Protein AF-A0A833E895-F1 (afdb_monomer_lite)

Sequence (70 aa):
MKIITCAVCGIPLRPEEAKKCSECGHIVCREHVRFHRNRWLCTTCLRKKLYKEAGSKEHEDVLDLAVIQF

Foldseek 3Di:
DDFQAAPPPRHTDDPVQWDAAPPPRGTHGPVQWDQDPNTIHGPVVVVVVVCVVVVVDDDDDDPDDPPPDD

Structure (mmCIF, N/CA/C/O backbone):
data_AF-A0A833E895-F1
#
_entry.id   AF-A0A833E895-F1
#
loop_
_atom_site.group_PDB
_atom_site.id
_atom_site.type_symbol
_atom_site.label_atom_id
_atom_site.label_alt_id
_atom_site.label_comp_id
_atom_site.label_asym_id
_atom_site.label_entity_id
_atom_site.label_seq_id
_atom_site.pdbx_PDB_ins_code
_atom_site.Cartn_x
_atom_site.Cartn_y
_atom_site.Cartn_z
_atom_site.occupancy
_atom_site.B_iso_or_equiv
_atom_site.auth_seq_id
_atom_site.auth_comp_id
_atom_site.auth_asym_id
_atom_site.auth_atom_id
_atom_site.pdbx_PDB_model_num
ATOM 1 N N . MET A 1 1 ? 9.243 -13.282 -14.228 1.00 55.41 1 MET A N 1
ATOM 2 C CA . MET A 1 1 ? 9.371 -12.440 -13.014 1.00 55.41 1 MET A CA 1
ATOM 3 C C . MET A 1 1 ? 8.162 -11.516 -12.952 1.00 55.41 1 MET A C 1
ATOM 5 O O . MET A 1 1 ? 7.865 -10.896 -13.964 1.00 55.41 1 MET A O 1
ATOM 9 N N . LYS A 1 2 ? 7.414 -11.463 -11.840 1.00 66.56 2 LYS A N 1
ATOM 10 C CA . LYS A 1 2 ? 6.294 -10.513 -11.704 1.00 66.56 2 LYS A CA 1
ATOM 11 C C . LYS A 1 2 ? 6.875 -9.138 -11.366 1.00 66.56 2 LYS A C 1
ATOM 13 O O . LYS A 1 2 ? 7.469 -8.984 -10.305 1.00 66.56 2 LYS A O 1
ATOM 18 N N . ILE A 1 3 ? 6.750 -8.181 -12.282 1.00 76.94 3 ILE A N 1
ATOM 19 C CA . ILE A 1 3 ? 7.163 -6.794 -12.048 1.00 76.94 3 ILE A CA 1
ATOM 20 C C . ILE A 1 3 ? 6.123 -6.163 -11.123 1.00 76.94 3 ILE A C 1
ATOM 22 O O . ILE A 1 3 ? 4.928 -6.202 -11.414 1.00 76.94 3 ILE A O 1
ATOM 26 N N . ILE A 1 4 ? 6.570 -5.621 -9.994 1.00 86.38 4 ILE A N 1
ATOM 27 C CA . ILE A 1 4 ? 5.712 -4.873 -9.077 1.00 86.38 4 ILE A CA 1
ATOM 28 C C . ILE A 1 4 ? 5.780 -3.413 -9.502 1.00 86.38 4 ILE A C 1
ATOM 30 O O . ILE A 1 4 ? 6.868 -2.855 -9.584 1.00 86.38 4 ILE A O 1
ATOM 34 N N . THR A 1 5 ? 4.638 -2.790 -9.769 1.00 92.00 5 THR A N 1
ATOM 35 C CA . THR A 1 5 ? 4.560 -1.366 -10.110 1.00 92.00 5 THR A CA 1
ATOM 36 C C . THR A 1 5 ? 3.757 -0.608 -9.067 1.00 92.00 5 THR A C 1
ATOM 38 O O . THR A 1 5 ? 2.875 -1.155 -8.398 1.00 92.00 5 THR A O 1
ATOM 41 N N . CYS A 1 6 ? 4.071 0.674 -8.898 1.00 90.62 6 CYS A N 1
ATOM 42 C CA . CYS A 1 6 ? 3.247 1.550 -8.086 1.00 90.62 6 CYS A CA 1
ATOM 43 C C . CYS A 1 6 ? 1.896 1.769 -8.774 1.00 90.62 6 CYS A C 1
ATOM 45 O O . CYS A 1 6 ? 1.847 2.295 -9.880 1.00 90.62 6 CYS A O 1
ATOM 47 N N . ALA A 1 7 ? 0.795 1.491 -8.078 1.00 89.06 7 ALA A N 1
ATOM 48 C CA . ALA A 1 7 ? -0.552 1.748 -8.591 1.00 89.06 7 ALA A CA 1
ATOM 49 C C . ALA A 1 7 ? -0.889 3.245 -8.784 1.00 89.06 7 ALA A C 1
ATOM 51 O O . ALA A 1 7 ? -1.954 3.557 -9.302 1.00 89.06 7 ALA A O 1
ATOM 52 N N . VAL A 1 8 ? -0.024 4.167 -8.335 1.00 87.12 8 VAL A N 1
ATOM 53 C CA . VAL A 1 8 ? -0.240 5.622 -8.441 1.00 87.12 8 VAL A CA 1
ATOM 54 C C . VAL A 1 8 ? 0.600 6.231 -9.561 1.00 87.12 8 VAL A C 1
ATOM 56 O O . VAL A 1 8 ? 0.045 6.856 -10.453 1.00 87.12 8 VAL A O 1
ATOM 59 N N . CYS A 1 9 ? 1.922 6.038 -9.544 1.00 90.12 9 CYS A N 1
ATOM 60 C CA . CYS A 1 9 ? 2.824 6.615 -10.549 1.00 90.12 9 CYS A CA 1
ATOM 61 C C . CYS A 1 9 ? 3.296 5.626 -1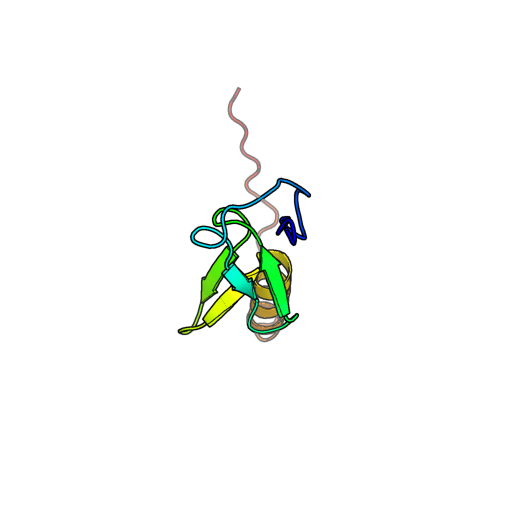1.626 1.00 90.12 9 CYS A C 1
ATOM 63 O O . CYS A 1 9 ? 4.064 6.010 -12.499 1.00 90.12 9 CYS A O 1
ATOM 65 N N . GLY A 1 10 ? 2.895 4.353 -11.568 1.00 89.44 10 GLY A N 1
ATOM 66 C CA . GLY A 1 10 ? 3.242 3.341 -12.574 1.00 89.44 10 GLY A CA 1
ATOM 67 C C . GLY A 1 10 ? 4.702 2.879 -12.567 1.00 89.44 10 GLY A C 1
ATOM 68 O O . GLY A 1 10 ? 5.037 1.939 -13.283 1.00 89.44 10 GLY A O 1
ATOM 69 N N . ILE A 1 11 ? 5.568 3.488 -11.749 1.00 89.25 11 ILE A N 1
ATOM 70 C CA . ILE A 1 11 ? 6.993 3.146 -11.720 1.00 89.25 11 ILE A CA 1
ATOM 71 C C . ILE A 1 11 ? 7.207 1.707 -11.226 1.00 89.25 11 ILE A C 1
ATOM 73 O O . ILE A 1 11 ? 6.510 1.272 -10.298 1.00 89.25 11 ILE A O 1
ATOM 77 N N . PRO A 1 12 ? 8.164 0.965 -11.807 1.00 90.12 12 PRO A N 1
ATOM 78 C CA . PRO A 1 12 ? 8.570 -0.332 -11.290 1.00 90.12 12 PRO A CA 1
ATOM 79 C C . PRO A 1 12 ? 9.240 -0.163 -9.924 1.00 90.12 12 PRO A C 1
ATOM 81 O O . PRO A 1 12 ? 10.079 0.712 -9.727 1.00 90.12 12 PRO A O 1
ATOM 84 N N . LEU A 1 13 ? 8.851 -1.007 -8.976 1.00 87.62 13 LEU A N 1
ATOM 85 C CA . LEU A 1 13 ? 9.330 -1.004 -7.602 1.00 87.62 13 LEU A CA 1
ATOM 86 C C . LEU A 1 13 ? 10.076 -2.292 -7.306 1.00 87.62 13 LEU A C 1
ATOM 88 O O . LEU A 1 13 ? 9.664 -3.382 -7.718 1.00 87.62 13 LEU A O 1
ATOM 92 N N . ARG A 1 14 ? 11.136 -2.175 -6.506 1.00 86.94 14 ARG A N 1
ATOM 93 C CA . ARG A 1 14 ? 11.731 -3.349 -5.876 1.00 86.94 14 ARG A CA 1
ATOM 94 C C . ARG A 1 14 ? 10.765 -3.900 -4.817 1.00 86.94 14 ARG A C 1
ATOM 96 O O . ARG A 1 14 ? 10.076 -3.116 -4.155 1.00 86.94 14 ARG A O 1
ATOM 103 N N . PRO A 1 15 ? 10.710 -5.228 -4.610 1.00 83.19 15 PRO A N 1
ATOM 104 C CA . PRO A 1 15 ? 9.839 -5.839 -3.602 1.00 83.19 15 PRO A CA 1
ATOM 105 C C . PRO A 1 15 ? 10.028 -5.274 -2.185 1.00 83.19 15 PRO A C 1
ATOM 107 O O . PRO A 1 15 ? 9.077 -5.227 -1.413 1.00 83.19 15 PRO A O 1
ATOM 110 N N . GLU A 1 16 ? 11.235 -4.815 -1.856 1.00 85.06 16 GLU A N 1
ATOM 111 C CA . GLU A 1 16 ? 11.585 -4.192 -0.572 1.00 85.06 16 GLU A CA 1
ATOM 112 C C . GLU A 1 16 ? 10.993 -2.777 -0.380 1.00 85.06 16 GLU A C 1
ATOM 114 O O . GLU A 1 16 ? 10.665 -2.378 0.742 1.00 85.06 16 GLU A O 1
ATOM 119 N N . GLU A 1 17 ? 10.792 -2.034 -1.472 1.00 85.25 17 GLU A N 1
ATOM 120 C CA . GLU A 1 17 ? 10.258 -0.662 -1.475 1.00 85.25 17 GLU A CA 1
ATOM 121 C C . GLU A 1 17 ? 8.734 -0.625 -1.638 1.00 85.25 17 GLU A C 1
ATOM 123 O O . GLU A 1 17 ? 8.072 0.355 -1.280 1.00 85.25 17 GLU A O 1
ATOM 128 N N . ALA A 1 18 ? 8.171 -1.705 -2.174 1.00 88.56 18 ALA A N 1
ATOM 129 C CA . ALA A 1 18 ? 6.748 -1.894 -2.356 1.00 88.56 18 ALA A CA 1
ATOM 130 C C . ALA A 1 18 ? 6.028 -2.017 -1.003 1.00 88.56 18 ALA A C 1
ATOM 132 O O . ALA A 1 18 ? 6.266 -2.938 -0.218 1.00 88.56 18 ALA A O 1
ATOM 133 N N . LYS A 1 19 ? 5.084 -1.110 -0.738 1.00 91.19 19 LYS A N 1
ATOM 134 C CA . LYS A 1 19 ? 4.187 -1.199 0.422 1.00 91.19 19 LYS A CA 1
ATOM 135 C C . LYS A 1 19 ? 2.757 -1.437 -0.032 1.00 91.19 19 LYS A C 1
ATOM 137 O O . LYS A 1 19 ? 2.277 -0.823 -0.981 1.00 91.19 19 LYS A O 1
ATOM 142 N N . LYS A 1 20 ? 2.059 -2.322 0.677 1.00 92.56 20 LYS A N 1
ATOM 143 C CA . LYS A 1 20 ? 0.645 -2.613 0.437 1.00 92.56 20 LYS A CA 1
ATOM 144 C C . LYS A 1 20 ? -0.228 -1.682 1.271 1.00 92.56 20 LYS A C 1
ATOM 146 O O . LYS A 1 20 ? -0.074 -1.610 2.490 1.00 92.56 20 LYS A O 1
ATOM 151 N N . CYS A 1 21 ? -1.164 -0.998 0.623 1.00 93.38 21 CYS A N 1
ATOM 152 C CA . CYS A 1 21 ? -2.196 -0.245 1.321 1.00 93.38 21 CYS A CA 1
ATOM 153 C C . CYS A 1 21 ? -3.123 -1.211 2.071 1.00 93.38 21 CYS A C 1
ATOM 155 O O . CYS A 1 21 ? -3.672 -2.136 1.475 1.00 93.38 21 CYS A O 1
ATOM 157 N N . SER A 1 22 ? -3.333 -0.970 3.363 1.00 92.88 22 SER A N 1
ATOM 158 C CA . SER A 1 22 ? -4.182 -1.817 4.213 1.00 92.88 22 SER A CA 1
ATOM 159 C C . SER A 1 22 ? -5.680 -1.679 3.912 1.00 92.88 22 SER A C 1
ATOM 161 O O . SER A 1 22 ? -6.455 -2.516 4.351 1.00 92.88 22 SER A O 1
ATOM 163 N N . GLU A 1 23 ? -6.093 -0.640 3.178 1.00 90.62 23 GLU A N 1
ATOM 164 C CA . GLU A 1 23 ? -7.510 -0.378 2.875 1.00 90.62 23 GLU A CA 1
ATOM 165 C C . GLU A 1 23 ? -7.904 -0.896 1.491 1.00 90.62 23 GLU A C 1
ATOM 167 O O . GLU A 1 23 ? -8.848 -1.663 1.370 1.00 90.62 23 GLU A O 1
ATOM 172 N N . CYS A 1 24 ? -7.182 -0.499 0.439 1.00 91.00 24 CYS A N 1
ATOM 173 C CA . CYS A 1 24 ? -7.504 -0.899 -0.936 1.00 91.00 24 CYS A CA 1
ATOM 174 C C . CYS A 1 24 ? -6.680 -2.087 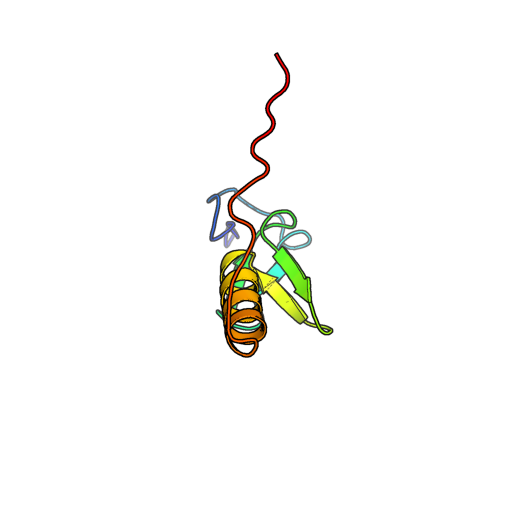-1.446 1.00 91.00 24 CYS A C 1
ATOM 176 O O . CYS A 1 24 ? -6.927 -2.576 -2.541 1.00 91.00 24 CYS A O 1
ATOM 178 N N . GLY A 1 25 ? -5.666 -2.535 -0.700 1.00 91.38 25 GLY A N 1
ATOM 179 C CA . GLY A 1 25 ? -4.814 -3.657 -1.093 1.00 91.38 25 GLY A CA 1
ATOM 180 C C . GLY A 1 25 ? -3.825 -3.370 -2.228 1.00 91.38 25 GLY A C 1
ATOM 181 O O . GLY A 1 25 ? -3.017 -4.245 -2.535 1.00 91.38 25 GLY A O 1
ATOM 182 N N . HIS A 1 26 ? -3.841 -2.173 -2.824 1.00 91.50 26 HIS A N 1
ATOM 183 C CA . HIS A 1 26 ? -2.903 -1.791 -3.878 1.00 91.50 26 HIS A CA 1
ATOM 184 C C . HIS A 1 26 ? -1.467 -1.664 -3.369 1.00 91.50 26 HIS A C 1
ATOM 186 O O . HIS A 1 26 ?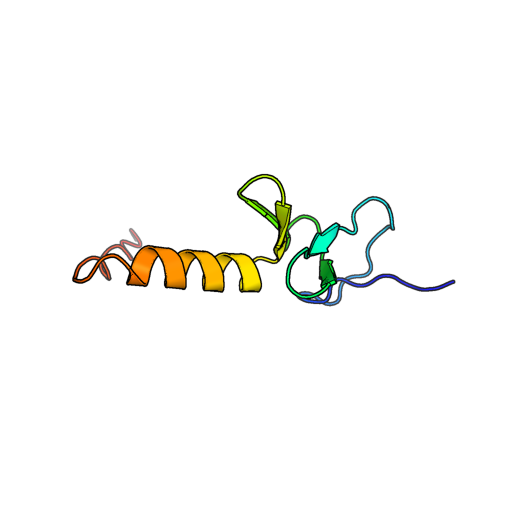 -1.223 -1.242 -2.233 1.00 91.50 26 HIS A O 1
ATOM 192 N N . ILE A 1 27 ? -0.522 -1.985 -4.252 1.00 92.56 27 ILE A N 1
ATOM 193 C CA . ILE A 1 27 ? 0.903 -1.784 -4.018 1.00 92.56 27 ILE A CA 1
ATOM 194 C C . ILE A 1 27 ? 1.296 -0.378 -4.458 1.00 92.56 27 ILE A C 1
ATOM 196 O O . ILE A 1 27 ? 0.981 0.069 -5.560 1.00 92.56 27 ILE A O 1
ATOM 200 N N . VAL A 1 28 ? 1.980 0.333 -3.574 1.00 93.19 28 VAL A N 1
ATOM 201 C CA . VAL A 1 28 ? 2.411 1.710 -3.781 1.00 93.19 28 VAL A CA 1
ATOM 202 C C . VAL A 1 28 ? 3.868 1.884 -3.374 1.00 93.19 28 VAL A C 1
ATOM 204 O O . VAL A 1 28 ? 4.396 1.128 -2.556 1.00 93.19 28 VAL A O 1
ATOM 207 N N . CYS A 1 29 ? 4.519 2.878 -3.974 1.00 92.81 29 CYS A N 1
ATOM 208 C CA . CYS A 1 29 ? 5.882 3.249 -3.627 1.00 92.81 29 CYS A CA 1
ATOM 209 C C . CYS A 1 29 ? 5.926 3.968 -2.273 1.00 92.81 29 CYS A C 1
ATOM 211 O O . CYS A 1 29 ? 4.897 4.410 -1.749 1.00 92.81 29 CYS A O 1
ATOM 213 N N . ARG A 1 30 ? 7.134 4.136 -1.727 1.00 89.06 30 ARG A N 1
ATOM 214 C CA . ARG A 1 30 ? 7.369 4.838 -0.457 1.00 89.06 30 ARG A CA 1
ATOM 215 C C . ARG A 1 30 ? 6.828 6.275 -0.448 1.00 89.06 30 ARG A C 1
ATOM 217 O O . ARG A 1 30 ? 6.404 6.759 0.596 1.00 89.06 30 ARG A O 1
ATOM 224 N N . GLU A 1 31 ? 6.800 6.944 -1.597 1.00 90.38 31 GLU A N 1
ATOM 225 C CA . GLU A 1 31 ? 6.276 8.309 -1.705 1.00 90.38 31 GLU A CA 1
ATOM 226 C C . GLU A 1 31 ? 4.748 8.359 -1.636 1.00 90.38 31 GLU A C 1
ATOM 228 O O . GLU A 1 31 ? 4.187 9.232 -0.972 1.00 90.38 31 GLU A O 1
ATOM 233 N N . HIS A 1 32 ? 4.078 7.385 -2.254 1.00 91.94 32 HIS A N 1
ATOM 234 C CA . HIS A 1 32 ? 2.618 7.292 -2.321 1.00 91.94 32 HIS A CA 1
ATOM 235 C C . HIS A 1 32 ? 1.998 6.490 -1.173 1.00 91.94 32 HIS A C 1
ATOM 237 O O . HIS A 1 32 ? 0.787 6.249 -1.170 1.00 91.94 32 HIS A O 1
ATOM 243 N N . VAL A 1 33 ? 2.802 6.107 -0.181 1.00 92.81 33 VAL A N 1
ATOM 244 C CA . VAL A 1 33 ? 2.357 5.467 1.054 1.00 92.81 33 VAL A CA 1
ATOM 245 C C . VAL A 1 33 ? 2.663 6.356 2.258 1.00 92.81 33 VAL A C 1
ATOM 247 O O . VAL A 1 33 ? 3.657 7.083 2.310 1.00 92.81 33 VAL A O 1
ATOM 250 N N . ARG A 1 34 ? 1.785 6.314 3.253 1.00 93.38 34 ARG A N 1
ATOM 251 C CA . ARG A 1 34 ? 1.936 6.996 4.536 1.00 93.38 34 ARG A CA 1
ATOM 252 C C . ARG A 1 34 ? 1.535 6.050 5.656 1.00 93.38 34 ARG A C 1
ATOM 254 O O . ARG A 1 34 ? 0.634 5.227 5.495 1.00 93.38 34 ARG A O 1
ATOM 261 N N . PHE A 1 35 ? 2.222 6.161 6.784 1.00 91.50 35 PHE A N 1
ATOM 262 C CA . PHE A 1 35 ? 1.891 5.404 7.981 1.00 91.50 35 PHE A CA 1
ATOM 263 C C . PHE A 1 35 ? 0.901 6.211 8.819 1.00 91.50 35 PHE A C 1
ATOM 265 O O . PHE A 1 35 ? 1.191 7.342 9.197 1.00 91.50 35 PHE A O 1
ATOM 272 N N . HIS A 1 36 ? -0.280 5.654 9.075 1.00 87.12 36 HIS A N 1
ATOM 273 C CA . HIS A 1 36 ? -1.337 6.309 9.840 1.00 87.12 36 HIS A CA 1
ATOM 274 C C . HIS A 1 36 ? -2.022 5.293 10.751 1.00 87.12 36 HIS A C 1
ATOM 276 O O . HIS A 1 36 ? -2.455 4.239 10.282 1.00 87.12 36 HIS A O 1
ATOM 282 N N . ARG A 1 37 ? -2.130 5.602 12.052 1.00 87.31 37 ARG A N 1
ATOM 283 C CA . ARG A 1 37 ? -2.752 4.731 13.072 1.00 87.31 37 ARG A CA 1
ATOM 284 C C . ARG A 1 37 ? -2.292 3.271 12.986 1.00 87.31 37 ARG A C 1
ATOM 286 O O . ARG A 1 37 ? -3.100 2.349 12.900 1.00 87.31 37 ARG A O 1
ATOM 293 N N . ASN A 1 38 ? -0.977 3.075 12.972 1.00 89.62 38 ASN A N 1
ATOM 294 C CA . ASN A 1 38 ? -0.344 1.759 12.904 1.00 89.62 38 ASN A CA 1
ATOM 295 C C . ASN A 1 38 ? -0.622 0.953 11.612 1.00 89.62 38 ASN A C 1
ATOM 297 O O . ASN A 1 38 ? -0.481 -0.268 11.594 1.00 89.62 38 ASN A O 1
ATOM 301 N N . ARG A 1 39 ? -1.047 1.610 10.523 1.00 92.62 39 ARG A N 1
ATOM 302 C CA . ARG A 1 39 ? -1.320 0.976 9.223 1.00 92.62 39 ARG A CA 1
ATOM 303 C C . ARG A 1 39 ? -0.682 1.759 8.080 1.00 92.62 39 ARG A C 1
ATOM 305 O O . ARG A 1 39 ? -0.634 2.988 8.103 1.00 92.62 39 ARG A O 1
ATOM 312 N N . TRP A 1 40 ? -0.235 1.050 7.044 1.00 92.81 40 TRP A N 1
ATOM 313 C CA . TRP A 1 40 ? 0.236 1.663 5.799 1.00 92.81 40 TRP A CA 1
ATOM 314 C C . TRP A 1 40 ? -0.945 1.945 4.879 1.00 92.81 40 TRP A C 1
ATOM 316 O O . TRP A 1 40 ? -1.663 1.025 4.483 1.00 92.81 40 TRP A O 1
ATOM 326 N N . LEU A 1 41 ? -1.139 3.212 4.531 1.00 93.06 41 LEU A N 1
ATOM 327 C CA . LEU A 1 41 ? -2.208 3.681 3.660 1.00 93.06 41 LEU A CA 1
ATOM 328 C C . LEU A 1 41 ? -1.614 4.370 2.440 1.00 93.06 41 LEU A C 1
ATOM 330 O O . LEU A 1 41 ? -0.649 5.122 2.561 1.00 93.06 41 LEU A O 1
ATOM 334 N N . CYS A 1 42 ? -2.205 4.159 1.265 1.00 93.44 42 CYS A N 1
ATOM 335 C CA . CYS A 1 42 ? -1.881 5.014 0.132 1.00 93.44 42 CYS A CA 1
ATOM 336 C C . CYS A 1 42 ? -2.403 6.435 0.380 1.00 93.44 42 CYS A C 1
ATOM 338 O O . CYS A 1 42 ? -3.385 6.630 1.103 1.00 93.44 42 CYS A O 1
ATOM 340 N N . THR A 1 43 ? -1.766 7.427 -0.236 1.00 90.31 43 THR A N 1
ATOM 341 C CA . THR A 1 43 ? -2.133 8.848 -0.109 1.00 90.31 43 THR A CA 1
ATOM 342 C C . THR A 1 43 ? -3.617 9.099 -0.387 1.00 90.31 43 THR A C 1
ATOM 344 O O . THR A 1 43 ? -4.254 9.856 0.342 1.00 90.31 43 THR A O 1
ATOM 347 N N . THR A 1 44 ? -4.204 8.409 -1.367 1.00 89.31 44 THR A N 1
ATOM 348 C CA . THR A 1 44 ? -5.632 8.513 -1.705 1.00 89.31 44 THR A CA 1
ATOM 349 C C . THR A 1 44 ? -6.544 8.004 -0.586 1.00 89.31 44 THR A C 1
ATOM 351 O O . THR A 1 44 ? -7.491 8.690 -0.201 1.00 89.31 44 THR A O 1
ATOM 354 N N . CYS A 1 45 ? -6.272 6.816 -0.035 1.00 91.31 45 CYS A N 1
ATOM 355 C CA . CYS A 1 45 ? -7.055 6.261 1.075 1.00 91.31 45 CYS A CA 1
ATOM 356 C C . CYS A 1 45 ? -6.871 7.077 2.356 1.00 91.31 45 CYS A C 1
ATOM 358 O O . CYS A 1 45 ? -7.839 7.289 3.084 1.00 91.31 45 CYS A O 1
ATOM 360 N N . LEU A 1 46 ? -5.652 7.564 2.609 1.00 90.00 46 LEU A N 1
ATOM 361 C CA . LEU A 1 46 ? -5.379 8.444 3.737 1.00 90.00 46 LEU A CA 1
ATOM 362 C C . LEU A 1 46 ? -6.185 9.739 3.621 1.00 90.00 46 LEU A C 1
ATOM 364 O O . LEU A 1 46 ? -6.884 10.077 4.566 1.00 90.00 46 LEU A O 1
ATOM 368 N N . ARG A 1 47 ? -6.166 10.413 2.461 1.00 89.62 47 ARG A N 1
ATOM 369 C CA . ARG A 1 47 ? -6.987 11.612 2.229 1.00 89.62 47 ARG A CA 1
ATOM 370 C C . ARG A 1 47 ? -8.460 11.333 2.504 1.00 89.62 47 ARG A C 1
ATOM 372 O O . ARG A 1 47 ? -9.059 12.060 3.280 1.00 89.62 47 ARG A O 1
ATOM 379 N N . LYS A 1 48 ? -9.031 10.252 1.957 1.00 89.00 48 LYS A N 1
ATOM 380 C CA . LYS A 1 48 ? -10.435 9.882 2.222 1.00 89.00 48 LYS A CA 1
ATOM 381 C C . LYS A 1 48 ? -10.732 9.696 3.715 1.00 89.00 48 LYS A C 1
ATOM 383 O O . LYS A 1 48 ? -11.788 10.125 4.168 1.00 89.00 48 LYS A O 1
ATOM 388 N N . LYS A 1 49 ? -9.818 9.083 4.479 1.00 86.25 49 LYS A N 1
ATOM 389 C CA . LYS A 1 49 ? -9.968 8.970 5.939 1.00 86.25 49 LYS A CA 1
ATOM 390 C C . LYS A 1 49 ? -9.897 10.327 6.620 1.00 86.25 49 LYS A C 1
ATOM 392 O O . LYS A 1 49 ? -10.810 10.650 7.364 1.00 86.25 49 LYS A O 1
ATOM 397 N N . LEU A 1 50 ? -8.885 11.131 6.303 1.00 86.06 50 LEU A N 1
ATOM 398 C CA . LEU A 1 50 ? -8.734 12.468 6.870 1.00 86.06 50 L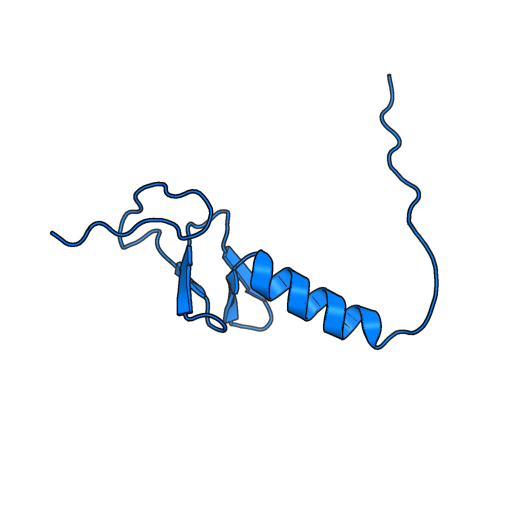EU A CA 1
ATOM 399 C C . LEU A 1 50 ? -9.949 13.349 6.569 1.00 86.06 50 LEU A C 1
ATOM 401 O O . LEU A 1 50 ? -10.421 14.012 7.475 1.00 86.06 50 LEU A O 1
ATOM 405 N N . TYR A 1 51 ? -10.517 13.297 5.360 1.00 83.56 51 TYR A N 1
ATOM 406 C CA . TYR A 1 51 ? -11.761 14.004 5.033 1.00 83.56 51 TYR A CA 1
ATOM 407 C C . TYR A 1 51 ? -12.960 13.492 5.831 1.00 83.56 51 TYR A C 1
ATOM 409 O O . TYR A 1 51 ? -13.777 14.292 6.263 1.00 83.56 51 TYR A O 1
ATOM 417 N N . LYS A 1 52 ? -13.079 12.179 6.053 1.00 82.62 52 LYS A N 1
ATOM 418 C CA . LYS A 1 52 ? -14.166 11.617 6.869 1.00 82.62 52 LYS A CA 1
ATOM 419 C C . LYS A 1 52 ? -14.043 12.020 8.343 1.00 82.62 52 LYS A C 1
ATOM 421 O O . LYS A 1 52 ? -15.046 12.266 9.003 1.00 82.62 52 LYS A O 1
ATOM 426 N N . GLU A 1 53 ? -12.816 12.076 8.849 1.00 78.19 53 GLU A N 1
ATOM 427 C CA . GLU A 1 53 ? -12.515 12.488 10.221 1.00 78.19 53 GLU A CA 1
ATOM 428 C C . GLU A 1 53 ? -12.654 14.003 10.406 1.00 78.19 53 GLU A C 1
ATOM 430 O O . GLU A 1 53 ? -13.216 14.444 11.404 1.00 78.19 53 GLU A O 1
ATOM 435 N N . ALA A 1 54 ? -12.211 14.793 9.426 1.00 70.06 54 ALA A N 1
ATOM 436 C CA . ALA A 1 54 ? -12.378 16.242 9.396 1.00 70.06 54 ALA A CA 1
ATOM 437 C C . ALA A 1 54 ? -13.847 16.636 9.204 1.00 70.06 54 ALA A C 1
ATOM 439 O O . ALA A 1 54 ? -14.321 17.524 9.890 1.00 70.06 54 ALA A O 1
ATOM 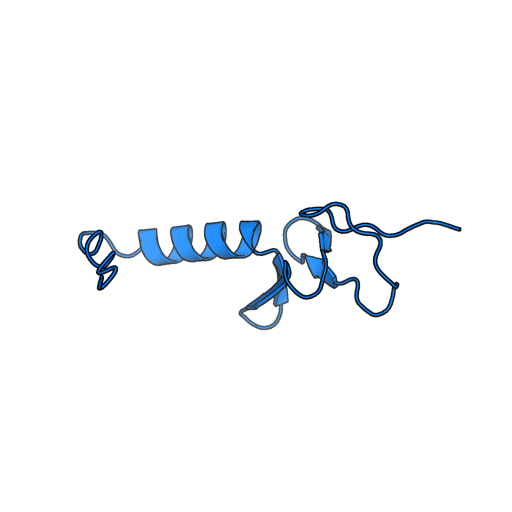440 N N . GLY A 1 55 ? -14.594 15.921 8.359 1.00 55.81 55 GLY A N 1
ATOM 441 C CA . GLY A 1 55 ? -16.023 16.141 8.119 1.00 55.81 55 GLY A CA 1
ATOM 442 C C . GLY A 1 55 ? -16.941 15.699 9.264 1.00 55.81 55 GLY A C 1
ATOM 443 O O . GLY A 1 55 ? -18.149 15.857 9.156 1.00 55.81 55 GLY A O 1
ATOM 444 N N . SER A 1 56 ? -16.389 15.141 10.350 1.00 54.88 56 SER A N 1
ATOM 445 C CA . SER A 1 56 ? -17.107 14.980 11.627 1.00 54.88 56 SER A CA 1
ATOM 446 C C . SER A 1 56 ? -16.911 16.181 12.567 1.00 54.88 56 SER A C 1
ATOM 448 O O . SER A 1 56 ? -17.453 16.185 13.669 1.00 54.88 56 SER A O 1
ATOM 450 N N . LYS A 1 57 ? -16.144 17.197 12.149 1.00 49.91 57 LYS A N 1
ATOM 451 C CA . LYS A 1 57 ? -16.224 18.556 12.682 1.00 49.91 57 LYS A CA 1
ATOM 452 C C . LYS A 1 57 ? -16.969 19.391 11.653 1.00 49.91 57 LYS A C 1
ATOM 454 O O . LYS A 1 57 ? -16.460 19.652 10.568 1.00 49.91 57 LYS A O 1
ATOM 459 N N . GLU A 1 58 ? -18.203 19.736 11.976 1.00 52.44 58 GLU A N 1
ATOM 460 C CA . GLU A 1 58 ? -18.944 20.733 11.223 1.00 52.44 58 GLU A CA 1
ATOM 461 C C . GLU A 1 58 ? -18.168 22.062 11.200 1.00 52.44 58 GLU A C 1
ATOM 463 O O . GLU A 1 58 ? -17.580 22.456 12.206 1.00 52.44 58 GLU A O 1
ATOM 468 N N . HIS A 1 59 ? -18.244 22.719 10.042 1.00 45.19 59 HIS A N 1
ATOM 469 C CA . HIS A 1 59 ? -17.954 24.124 9.748 1.00 45.19 59 HIS A CA 1
ATOM 470 C C . HIS A 1 59 ? -16.512 24.658 9.630 1.00 45.19 59 HIS A C 1
ATOM 472 O O . HIS A 1 59 ? -15.693 24.553 10.535 1.00 45.19 59 HIS A O 1
ATOM 478 N N . GLU A 1 60 ? -16.349 25.335 8.481 1.00 51.47 60 GLU A N 1
ATOM 479 C CA . GLU A 1 60 ? -15.656 26.609 8.226 1.00 51.47 60 GLU A CA 1
ATOM 480 C C . GLU A 1 60 ? -14.134 26.725 8.410 1.00 51.47 60 GLU A C 1
ATOM 482 O O . GLU A 1 60 ? -13.537 26.192 9.337 1.00 51.47 60 GLU A O 1
ATOM 487 N N . ASP A 1 61 ? -13.551 27.491 7.474 1.00 50.38 61 ASP A N 1
ATOM 488 C CA . ASP A 1 61 ? -12.176 28.001 7.419 1.00 50.38 61 ASP A CA 1
ATOM 489 C C . ASP A 1 61 ? -11.069 26.929 7.287 1.00 50.38 61 ASP A C 1
ATOM 491 O O . ASP A 1 61 ? -10.882 26.047 8.112 1.00 50.38 61 ASP A O 1
ATOM 495 N N . VAL A 1 62 ? -10.230 26.882 6.251 1.00 50.44 62 VAL A N 1
ATOM 496 C CA . VAL A 1 62 ? -9.412 27.961 5.699 1.00 50.44 62 VAL A CA 1
ATOM 497 C C . VAL A 1 62 ? -9.041 27.555 4.268 1.00 50.44 62 VAL A C 1
ATOM 499 O O . VAL A 1 62 ? -8.219 26.661 4.047 1.00 50.44 62 VAL A O 1
ATOM 502 N N . LEU A 1 63 ? -9.655 28.205 3.284 1.00 46.44 63 LEU A N 1
ATOM 503 C CA . LEU A 1 63 ? -9.231 28.173 1.884 1.00 46.44 63 LEU A CA 1
ATOM 504 C C . LEU A 1 63 ? -8.490 29.479 1.575 1.00 46.44 63 LEU A C 1
ATOM 506 O O . LEU A 1 63 ? -8.753 30.129 0.577 1.00 46.44 63 LEU A O 1
ATOM 510 N N . ASP A 1 64 ? -7.587 29.876 2.470 1.00 49.69 64 ASP A N 1
ATOM 511 C CA . ASP A 1 64 ? -6.767 31.074 2.334 1.00 49.69 64 ASP A CA 1
ATOM 512 C C . ASP A 1 64 ? -5.391 30.791 2.942 1.00 49.69 64 ASP A C 1
ATOM 514 O O . ASP A 1 64 ? -5.219 30.837 4.151 1.00 49.69 64 ASP A O 1
ATOM 518 N N . LEU A 1 65 ? -4.448 30.325 2.117 1.00 46.62 65 LEU A N 1
ATOM 519 C CA . LEU A 1 65 ? -3.007 30.593 2.252 1.00 46.62 65 LEU A CA 1
ATOM 520 C C . LEU A 1 65 ? -2.261 30.009 1.036 1.00 46.62 65 LEU A C 1
ATOM 522 O O . LEU A 1 65 ? -1.318 29.228 1.143 1.00 46.62 65 LEU A O 1
ATOM 526 N N . ALA A 1 66 ? -2.679 30.412 -0.164 1.00 46.72 66 ALA A N 1
ATOM 527 C CA . ALA A 1 66 ? -1.776 30.450 -1.311 1.00 46.72 66 ALA A CA 1
ATOM 528 C C . ALA A 1 66 ? -1.096 31.829 -1.337 1.00 46.72 66 ALA A C 1
ATOM 530 O O . ALA A 1 66 ? -1.261 32.599 -2.277 1.00 46.72 66 ALA A O 1
ATOM 531 N N . VAL A 1 67 ? -0.344 32.157 -0.280 1.00 46.38 67 VAL A N 1
ATOM 532 C CA . VAL A 1 67 ? 0.622 33.262 -0.323 1.00 46.38 67 VAL A CA 1
ATOM 533 C C . VAL A 1 67 ? 1.854 32.731 -1.049 1.00 46.3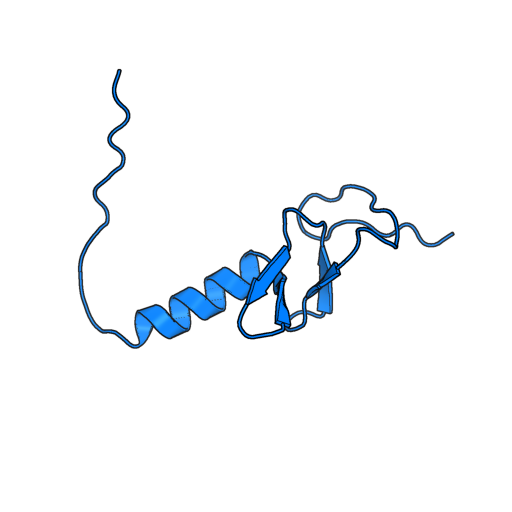8 67 VAL A C 1
ATOM 535 O O . VAL A 1 67 ? 2.775 32.187 -0.445 1.00 46.38 67 VAL A O 1
ATOM 538 N N . ILE A 1 68 ? 1.836 32.835 -2.376 1.00 52.25 68 ILE A N 1
ATOM 539 C CA . ILE A 1 68 ? 3.049 32.781 -3.189 1.00 52.25 68 ILE A CA 1
ATOM 540 C C . ILE A 1 68 ? 3.633 34.193 -3.127 1.00 52.25 68 ILE A C 1
ATOM 542 O O . ILE A 1 68 ? 3.092 35.113 -3.735 1.00 52.25 68 ILE A O 1
ATOM 546 N N . GLN A 1 69 ? 4.693 34.373 -2.337 1.00 48.34 69 GLN A N 1
ATOM 547 C CA . GLN A 1 69 ? 5.523 35.573 -2.412 1.00 48.34 69 GLN A CA 1
ATOM 548 C C . GLN A 1 69 ? 6.267 35.558 -3.755 1.00 48.34 69 GLN A C 1
ATOM 550 O O . GLN A 1 69 ? 6.984 34.599 -4.048 1.00 48.34 69 GLN A O 1
ATOM 555 N N . PHE A 1 70 ? 6.057 36.606 -4.550 1.00 56.31 70 PHE A N 1
ATOM 556 C CA . PHE A 1 70 ? 6.963 37.054 -5.607 1.00 56.31 70 PHE A CA 1
ATOM 557 C C . PHE A 1 70 ? 7.696 38.300 -5.116 1.00 56.31 70 PHE A C 1
ATOM 559 O O . PHE A 1 70 ? 7.051 39.096 -4.392 1.00 56.31 70 PHE A O 1
#

pLDDT: mean 79.25, std 17.02, range [45.19, 93.44]

Secondary structure (DSSP, 8-state):
---EE-TTT--EE-TTT-EE-TTT--EE-SSSEEEETTEEEEHHHHHHHHHHHHTTS-------------

Radius of gyration: 15.98 Å; chains: 1; bounding box: 31×50×26 Å